Protein AF-A0A972N3X5-F1 (afdb_monomer_lite)

Sequence (93 aa):
MKKYLLILSFISVFLYIWALSVILQTFIVHPDILSFPEHAVRSLLFIFIAYMFSTLSGLIMAVLFNKKFYMKLFSFLIFLLFFTFIGAKSFFG

Structure (mmCIF, N/CA/C/O backbone):
data_AF-A0A972N3X5-F1
#
_entry.id   AF-A0A972N3X5-F1
#
loop_
_atom_site.group_PDB
_atom_site.id
_atom_site.type_symbol
_atom_site.label_atom_id
_atom_site.label_alt_id
_atom_site.label_comp_id
_atom_site.label_asym_id
_atom_site.label_entity_id
_atom_site.label_seq_id
_atom_site.pdbx_PDB_ins_code
_atom_site.Cartn_x
_atom_site.Cartn_y
_atom_site.Cartn_z
_atom_site.occupancy
_atom_site.B_iso_or_equiv
_atom_site.auth_seq_id
_atom_site.auth_comp_id
_atom_site.auth_asym_id
_atom_site.auth_atom_id
_atom_site.pdbx_PDB_model_num
ATOM 1 N N . MET A 1 1 ? -13.521 -8.511 17.043 1.00 64.88 1 MET A N 1
ATOM 2 C CA . MET A 1 1 ? -13.619 -7.200 16.359 1.00 64.88 1 MET A CA 1
ATOM 3 C C . MET A 1 1 ? -12.280 -6.476 16.210 1.00 64.88 1 MET A C 1
ATOM 5 O O . MET A 1 1 ? -11.848 -6.314 15.079 1.00 64.88 1 MET A O 1
ATOM 9 N N . LYS A 1 2 ? -11.561 -6.134 17.298 1.00 73.81 2 LYS A N 1
ATOM 10 C CA . LYS A 1 2 ? -10.193 -5.559 17.213 1.00 73.81 2 LYS A CA 1
ATOM 11 C C . LYS A 1 2 ? -9.226 -6.413 16.371 1.00 73.81 2 LYS A C 1
ATOM 13 O O . LYS A 1 2 ? -8.469 -5.869 15.581 1.00 73.81 2 LYS A O 1
ATOM 18 N N . LYS A 1 3 ? -9.323 -7.746 16.489 1.00 83.75 3 LYS A N 1
ATOM 19 C CA . LYS A 1 3 ? -8.535 -8.705 15.696 1.00 83.75 3 LYS A CA 1
ATOM 20 C C . LYS A 1 3 ? -8.727 -8.534 14.178 1.00 83.75 3 LYS A C 1
ATOM 22 O O . LYS A 1 3 ? -7.746 -8.579 13.456 1.00 83.75 3 LYS A O 1
ATOM 27 N N . TYR A 1 4 ? -9.948 -8.263 13.705 1.00 87.69 4 TYR A N 1
ATOM 28 C CA . TYR A 1 4 ? -10.226 -8.092 12.271 1.00 87.69 4 TYR A CA 1
ATOM 29 C C . TYR A 1 4 ? -9.603 -6.816 11.706 1.00 87.69 4 TYR A C 1
ATOM 31 O O . TYR A 1 4 ? -8.967 -6.867 10.663 1.00 87.69 4 TYR A O 1
ATOM 39 N N . LEU A 1 5 ? -9.727 -5.689 12.417 1.00 88.50 5 LEU A N 1
ATOM 40 C CA . LEU A 1 5 ? -9.085 -4.431 12.016 1.00 88.50 5 LEU A CA 1
ATOM 41 C C . LEU A 1 5 ? -7.558 -4.555 12.001 1.00 88.50 5 LEU A C 1
ATOM 43 O O . 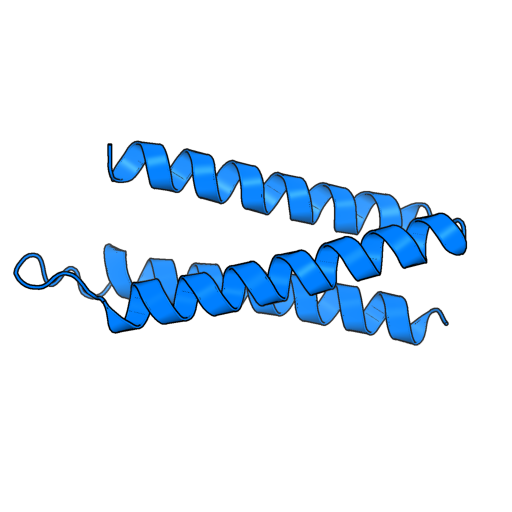LEU A 1 5 ? -6.915 -4.018 11.106 1.00 88.50 5 LEU A O 1
ATOM 47 N N . LEU A 1 6 ? -6.988 -5.300 12.955 1.00 91.50 6 LEU A N 1
ATOM 48 C CA . LEU A 1 6 ? -5.557 -5.592 12.987 1.00 91.50 6 LEU A CA 1
ATOM 49 C C . LEU A 1 6 ? -5.131 -6.429 11.775 1.00 91.50 6 LEU A C 1
ATOM 51 O O . LEU A 1 6 ? -4.185 -6.053 11.089 1.00 91.50 6 LEU A O 1
ATOM 55 N N . ILE A 1 7 ? -5.863 -7.500 11.461 1.00 92.44 7 ILE A N 1
ATOM 56 C CA . ILE A 1 7 ? -5.601 -8.343 10.286 1.00 92.44 7 ILE A CA 1
ATOM 57 C C . ILE A 1 7 ? -5.709 -7.524 8.993 1.00 92.44 7 ILE A C 1
ATOM 59 O O . ILE A 1 7 ? -4.785 -7.545 8.191 1.00 92.44 7 ILE A O 1
ATOM 63 N N . LEU A 1 8 ? -6.778 -6.741 8.817 1.00 92.00 8 LEU A N 1
ATOM 64 C CA . LEU A 1 8 ? -6.961 -5.866 7.650 1.00 92.00 8 LEU A CA 1
ATOM 65 C C . LEU A 1 8 ? -5.841 -4.829 7.530 1.00 92.00 8 LEU A C 1
ATOM 67 O O . LEU A 1 8 ? -5.342 -4.583 6.433 1.00 92.00 8 LEU A O 1
ATOM 71 N N . SER A 1 9 ? -5.408 -4.237 8.646 1.00 91.31 9 SER A N 1
ATOM 72 C CA . SER A 1 9 ? -4.287 -3.293 8.634 1.00 91.31 9 SER A CA 1
ATOM 73 C C . SER A 1 9 ? -2.980 -3.976 8.239 1.00 91.31 9 SER A C 1
ATOM 75 O O . SER A 1 9 ? -2.249 -3.448 7.407 1.00 91.31 9 SER A O 1
ATOM 77 N N . PHE A 1 10 ? -2.726 -5.180 8.756 1.00 93.94 10 PHE A N 1
ATOM 78 C CA . PHE A 1 10 ? -1.534 -5.954 8.437 1.00 93.94 10 PHE A CA 1
ATOM 79 C C . PHE A 1 10 ? -1.513 -6.385 6.968 1.00 93.94 10 PHE A C 1
ATOM 81 O O . PHE A 1 10 ? -0.519 -6.159 6.288 1.00 93.94 10 PHE A O 1
ATOM 88 N N . ILE A 1 11 ? -2.627 -6.920 6.454 1.00 94.12 11 ILE A N 1
ATOM 89 C CA . ILE A 1 11 ? -2.779 -7.294 5.041 1.00 94.12 11 ILE A CA 1
ATOM 90 C C . ILE A 1 11 ? -2.553 -6.079 4.144 1.00 94.12 11 ILE A C 1
ATOM 92 O O . ILE A 1 11 ? -1.813 -6.169 3.173 1.00 94.12 11 ILE A O 1
ATOM 96 N N . SER A 1 12 ? -3.140 -4.930 4.482 1.00 91.88 12 SER A N 1
ATOM 97 C CA . SER A 1 12 ? -2.986 -3.715 3.676 1.00 91.88 12 SER A CA 1
ATOM 98 C C . SER A 1 12 ? -1.530 -3.242 3.638 1.00 91.88 12 SER A C 1
ATOM 100 O O . SER A 1 12 ? -1.009 -2.944 2.568 1.00 91.88 12 SER A O 1
ATOM 102 N N . VAL A 1 13 ? -0.846 -3.216 4.785 1.00 93.31 13 VAL A N 1
ATOM 103 C CA . VAL A 1 13 ? 0.580 -2.853 4.854 1.00 93.31 13 VAL A CA 1
ATOM 104 C C . VAL A 1 13 ? 1.440 -3.856 4.085 1.00 93.31 13 VAL A C 1
ATOM 106 O O . VAL A 1 13 ? 2.302 -3.450 3.310 1.00 93.31 13 VAL A O 1
ATOM 109 N N . PHE A 1 14 ? 1.181 -5.154 4.242 1.00 95.50 14 PHE A N 1
ATOM 110 C CA . PHE A 1 14 ? 1.888 -6.209 3.521 1.00 95.50 14 PHE A CA 1
ATOM 111 C C . PHE A 1 14 ? 1.714 -6.082 2.003 1.00 95.50 14 PHE A C 1
ATOM 113 O O . PHE A 1 14 ? 2.702 -6.094 1.274 1.00 95.50 14 PHE A O 1
ATOM 120 N N . LEU A 1 15 ? 0.479 -5.891 1.527 1.00 93.25 15 LEU A N 1
ATOM 121 C CA . LEU A 1 15 ? 0.180 -5.693 0.106 1.00 93.25 15 LEU A CA 1
ATOM 122 C C . LEU A 1 15 ? 0.893 -4.460 -0.454 1.00 93.25 15 LEU A C 1
ATOM 124 O O . LEU A 1 15 ? 1.400 -4.507 -1.570 1.00 93.25 15 LEU A O 1
ATOM 128 N N . TYR A 1 16 ? 0.985 -3.382 0.325 1.00 91.75 16 TYR A N 1
ATOM 129 C CA . TYR A 1 16 ? 1.720 -2.191 -0.087 1.00 91.75 16 TYR A CA 1
ATOM 130 C C . TYR A 1 16 ? 3.229 -2.444 -0.218 1.00 91.75 16 TYR A C 1
ATOM 132 O O . TYR A 1 16 ? 3.833 -2.095 -1.230 1.00 91.75 16 TYR A O 1
ATOM 140 N N . ILE A 1 17 ? 3.842 -3.097 0.774 1.00 93.38 17 ILE A N 1
ATOM 141 C CA . ILE A 1 17 ? 5.268 -3.464 0.731 1.00 93.38 17 ILE A CA 1
ATOM 142 C C . ILE A 1 17 ? 5.547 -4.415 -0.439 1.00 93.38 17 ILE A C 1
ATOM 144 O O . ILE A 1 17 ? 6.574 -4.299 -1.112 1.00 93.38 17 ILE A O 1
ATOM 148 N N . TRP A 1 18 ? 4.627 -5.341 -0.708 1.00 93.44 18 TRP A N 1
ATOM 149 C CA . TRP A 1 18 ? 4.746 -6.258 -1.831 1.00 93.44 18 TRP A CA 1
ATOM 150 C C . TRP A 1 18 ? 4.651 -5.522 -3.170 1.00 93.44 18 TRP A C 1
ATOM 152 O O . TRP A 1 18 ? 5.506 -5.734 -4.027 1.00 93.44 18 TRP A O 1
ATOM 162 N N . ALA A 1 19 ? 3.702 -4.592 -3.327 1.00 89.69 19 ALA A N 1
ATOM 163 C CA . ALA A 1 19 ? 3.622 -3.735 -4.510 1.00 89.69 19 ALA A CA 1
ATOM 164 C C . ALA A 1 19 ? 4.935 -2.972 -4.738 1.00 89.69 19 ALA A C 1
ATOM 166 O O . ALA A 1 19 ? 5.481 -3.009 -5.839 1.00 89.69 19 ALA A O 1
ATOM 167 N N . LEU A 1 20 ? 5.492 -2.353 -3.689 1.00 89.75 20 LEU A N 1
ATOM 168 C CA . LEU A 1 20 ? 6.785 -1.670 -3.776 1.00 89.75 20 LEU A CA 1
ATOM 169 C C . LEU A 1 20 ? 7.910 -2.614 -4.194 1.00 89.75 20 LEU A C 1
ATOM 171 O O . LEU A 1 20 ? 8.727 -2.254 -5.032 1.00 89.75 20 LEU A O 1
ATOM 175 N N . SER A 1 21 ? 7.937 -3.828 -3.654 1.00 89.62 21 SER A N 1
ATOM 176 C CA . SER A 1 21 ? 8.957 -4.820 -3.995 1.00 89.62 21 SER A CA 1
ATOM 177 C C . SER A 1 21 ? 8.874 -5.235 -5.466 1.00 89.62 21 SER A C 1
ATOM 179 O O . SER A 1 21 ? 9.906 -5.320 -6.126 1.00 89.62 21 SER A O 1
ATOM 181 N N . VAL A 1 22 ? 7.665 -5.421 -6.010 1.00 87.44 22 VAL A N 1
ATOM 182 C CA . VAL A 1 22 ? 7.469 -5.707 -7.442 1.00 87.44 22 VAL A CA 1
ATOM 183 C C . VAL A 1 22 ? 7.907 -4.515 -8.298 1.00 87.44 22 VAL A C 1
ATOM 185 O O . VAL A 1 22 ? 8.617 -4.716 -9.280 1.00 87.44 22 VAL A O 1
ATOM 188 N N . ILE A 1 23 ? 7.566 -3.278 -7.913 1.00 84.69 23 ILE A N 1
ATOM 189 C CA . ILE A 1 23 ? 8.012 -2.057 -8.613 1.00 84.69 23 ILE A CA 1
ATOM 190 C C . ILE A 1 23 ? 9.545 -1.967 -8.624 1.00 84.69 23 ILE A C 1
ATOM 192 O O . ILE A 1 23 ? 10.140 -1.786 -9.684 1.00 84.69 23 ILE A O 1
ATOM 196 N N . LEU A 1 24 ? 10.190 -2.138 -7.466 1.00 85.06 24 LEU A N 1
ATOM 197 C CA . LEU A 1 24 ? 11.648 -2.090 -7.333 1.00 85.06 24 LEU A CA 1
ATOM 198 C C . LEU A 1 24 ? 12.324 -3.170 -8.192 1.00 85.06 24 LEU A C 1
ATOM 200 O O . LEU A 1 24 ? 13.253 -2.872 -8.940 1.00 85.06 24 LEU A O 1
ATOM 204 N N . GLN A 1 25 ? 11.849 -4.416 -8.135 1.00 82.94 25 GLN A N 1
ATOM 205 C CA . GLN A 1 25 ? 12.419 -5.509 -8.930 1.00 82.94 25 GLN A CA 1
ATOM 206 C C . GLN A 1 25 ? 12.285 -5.263 -10.435 1.00 82.94 25 GLN A C 1
ATOM 208 O O . GLN A 1 25 ? 13.238 -5.492 -11.176 1.00 82.94 25 GLN A O 1
ATOM 213 N N . THR A 1 26 ? 11.122 -4.767 -10.860 1.00 79.44 26 THR A N 1
ATOM 214 C CA . THR A 1 26 ? 10.774 -4.600 -12.275 1.00 79.44 26 THR A CA 1
ATOM 215 C C . THR A 1 26 ? 11.481 -3.411 -12.916 1.00 79.44 26 THR A C 1
ATOM 217 O O . THR A 1 26 ? 11.916 -3.506 -14.055 1.00 79.44 26 THR A O 1
ATOM 220 N N . PHE A 1 27 ? 11.597 -2.285 -12.206 1.00 75.75 27 PHE A N 1
ATOM 221 C CA . PHE A 1 27 ? 12.064 -1.032 -12.810 1.00 75.75 27 PHE A CA 1
ATOM 222 C C . PHE A 1 27 ? 13.459 -0.594 -12.360 1.00 75.75 27 PHE A C 1
ATOM 224 O O . PHE A 1 27 ? 14.076 0.216 -13.043 1.00 75.75 27 PHE A O 1
ATOM 231 N N . ILE A 1 28 ? 13.967 -1.104 -11.232 1.00 75.81 28 ILE A N 1
ATOM 232 C CA . ILE A 1 28 ? 15.280 -0.707 -10.693 1.00 75.81 28 ILE A CA 1
ATOM 233 C C . ILE A 1 28 ? 16.309 -1.834 -10.802 1.00 75.81 28 ILE A C 1
ATOM 235 O O . ILE A 1 28 ? 17.459 -1.558 -11.129 1.00 75.81 28 ILE A O 1
ATOM 239 N N . VAL A 1 29 ? 15.930 -3.089 -10.533 1.00 73.75 29 VAL A N 1
ATOM 240 C CA . VAL A 1 29 ? 16.897 -4.205 -10.468 1.00 73.75 29 VAL A CA 1
ATOM 241 C C . VAL A 1 29 ? 17.137 -4.856 -11.832 1.00 73.75 29 VAL A C 1
ATOM 243 O O . VAL A 1 29 ? 18.284 -5.123 -12.173 1.00 73.75 29 VAL A O 1
ATOM 246 N N . HIS A 1 30 ? 16.083 -5.095 -12.615 1.00 63.03 30 HIS A N 1
ATOM 247 C CA . HIS A 1 30 ? 16.196 -5.665 -13.963 1.00 63.03 30 HIS A CA 1
ATOM 248 C C . HIS A 1 30 ? 15.521 -4.749 -14.986 1.00 63.03 30 HIS A C 1
ATOM 250 O O . HIS A 1 30 ? 14.421 -5.057 -15.445 1.00 63.03 30 HIS A O 1
ATOM 256 N N . PRO A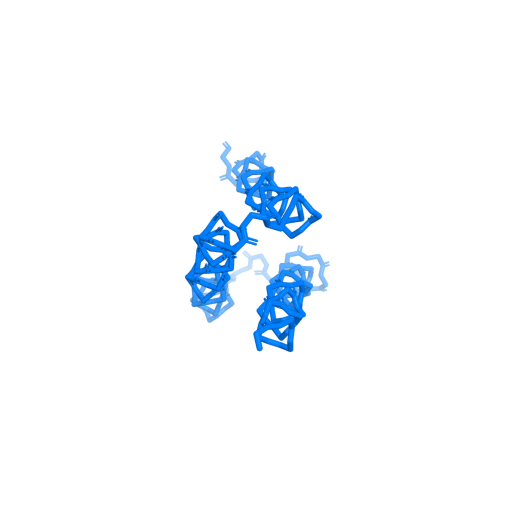 1 31 ? 16.143 -3.610 -15.340 1.00 62.94 31 PRO A N 1
ATOM 257 C CA . PRO A 1 31 ? 15.652 -2.774 -16.422 1.00 62.94 31 PRO A CA 1
ATOM 258 C C . PRO A 1 31 ? 15.924 -3.479 -17.759 1.00 62.94 31 PRO A C 1
ATOM 260 O O . PRO A 1 31 ? 16.844 -3.116 -18.486 1.00 62.94 31 PRO A O 1
ATOM 263 N N . ASP A 1 32 ? 15.142 -4.506 -18.094 1.00 58.53 32 ASP A N 1
ATOM 264 C CA . ASP A 1 32 ? 15.115 -5.060 -19.447 1.00 58.53 32 ASP A CA 1
ATOM 265 C C . ASP A 1 32 ? 14.360 -4.076 -20.345 1.00 58.53 32 ASP A C 1
ATOM 267 O O . ASP A 1 32 ? 13.155 -4.164 -20.570 1.00 58.53 32 ASP A O 1
ATOM 271 N N . ILE A 1 33 ? 15.102 -3.090 -20.851 1.00 58.25 33 ILE A N 1
ATOM 272 C CA . ILE A 1 33 ? 14.614 -1.981 -21.692 1.00 58.25 33 ILE A CA 1
ATOM 273 C C . ILE A 1 33 ? 13.958 -2.504 -22.990 1.00 58.25 33 ILE A C 1
ATOM 275 O O . ILE A 1 33 ? 13.186 -1.800 -23.637 1.00 58.25 33 ILE A O 1
ATOM 279 N N . LEU A 1 34 ? 14.253 -3.750 -23.374 1.00 61.31 34 LEU A N 1
ATOM 280 C CA . LEU A 1 34 ? 13.831 -4.367 -24.633 1.00 61.31 34 LEU A CA 1
ATOM 281 C C . LEU A 1 34 ? 12.466 -5.070 -24.568 1.00 61.31 34 LEU A C 1
ATOM 283 O O . LEU A 1 34 ? 11.898 -5.356 -25.621 1.00 61.31 34 LEU A O 1
ATOM 287 N N . SER A 1 35 ? 11.912 -5.331 -23.380 1.00 66.81 35 SER A N 1
ATOM 288 C CA . SER A 1 35 ? 10.610 -5.995 -23.243 1.00 66.81 35 SER A CA 1
ATOM 289 C C . SER A 1 35 ? 9.772 -5.360 -22.145 1.00 66.81 35 SER A C 1
ATOM 291 O O . SER A 1 35 ? 10.166 -5.343 -20.982 1.00 66.81 35 SER A O 1
ATOM 293 N N . PHE A 1 36 ? 8.581 -4.878 -22.501 1.00 69.88 36 PHE A N 1
ATOM 294 C CA . PHE A 1 36 ? 7.626 -4.392 -21.513 1.00 69.88 36 PHE A CA 1
ATOM 295 C C . PHE A 1 36 ? 7.243 -5.545 -20.560 1.00 69.88 36 PHE A C 1
ATOM 297 O O . PHE A 1 36 ? 6.788 -6.591 -21.032 1.00 69.88 36 PHE A O 1
ATOM 304 N N . PRO A 1 37 ? 7.412 -5.400 -19.234 1.00 75.94 37 PRO A N 1
ATOM 305 C CA . PRO A 1 37 ? 7.236 -6.499 -18.288 1.00 75.94 37 PRO A CA 1
ATOM 306 C C . PRO A 1 37 ? 5.747 -6.736 -17.982 1.00 75.94 37 PRO A C 1
ATOM 308 O O . PRO A 1 37 ? 5.255 -6.453 -16.887 1.00 75.94 37 PRO A O 1
ATOM 311 N N . GLU A 1 38 ? 5.008 -7.276 -18.956 1.00 79.94 38 GLU A N 1
ATOM 312 C CA . GLU A 1 38 ? 3.554 -7.498 -18.883 1.00 79.94 38 GLU A CA 1
ATOM 313 C C . GLU A 1 38 ? 3.130 -8.294 -17.643 1.00 79.94 38 GLU A C 1
ATOM 315 O O . GLU A 1 38 ? 2.137 -7.964 -16.989 1.00 79.94 38 GLU A O 1
ATOM 320 N N . HIS A 1 39 ? 3.896 -9.328 -17.285 1.00 82.38 39 HIS A N 1
ATOM 321 C CA . HIS A 1 39 ? 3.616 -10.160 -16.115 1.00 82.38 39 HIS A CA 1
ATOM 322 C C . HIS A 1 39 ? 3.702 -9.370 -14.802 1.00 82.38 39 HIS A C 1
ATOM 324 O O . HIS A 1 39 ? 2.866 -9.568 -13.916 1.00 82.38 39 HIS A O 1
ATOM 330 N N . ALA A 1 40 ? 4.662 -8.449 -14.687 1.00 83.62 40 ALA A N 1
ATOM 331 C 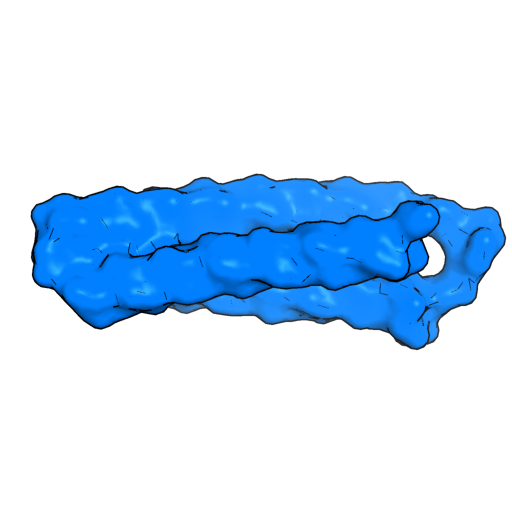CA . ALA A 1 40 ? 4.830 -7.606 -13.507 1.00 83.62 40 ALA A CA 1
ATOM 332 C C . ALA A 1 40 ? 3.754 -6.516 -13.422 1.00 83.62 40 ALA A C 1
ATOM 334 O O . ALA A 1 40 ? 3.216 -6.244 -12.351 1.00 83.62 40 ALA A O 1
ATOM 335 N N . VAL A 1 41 ? 3.372 -5.925 -14.556 1.00 83.44 41 VAL A N 1
ATOM 336 C CA . VAL A 1 41 ? 2.281 -4.938 -14.597 1.00 83.44 41 VAL A CA 1
ATOM 337 C C . VAL A 1 41 ? 0.946 -5.592 -14.235 1.00 83.44 41 VAL A C 1
ATOM 339 O O . VAL A 1 41 ? 0.167 -5.039 -13.456 1.00 83.44 41 VAL A O 1
ATOM 342 N N . ARG A 1 42 ? 0.692 -6.809 -14.732 1.00 87.25 42 ARG A N 1
ATOM 343 C CA . ARG A 1 42 ? -0.515 -7.568 -14.390 1.00 87.25 42 ARG A CA 1
ATOM 344 C C . ARG A 1 42 ? -0.550 -7.942 -12.905 1.00 87.25 42 ARG A C 1
ATOM 346 O O . ARG A 1 42 ? -1.605 -7.821 -12.285 1.00 87.25 42 ARG A O 1
ATOM 353 N N . SER A 1 43 ? 0.572 -8.367 -12.318 1.00 87.88 43 SER A N 1
ATOM 354 C CA . SER A 1 43 ? 0.631 -8.676 -10.883 1.00 87.88 43 SER A CA 1
ATOM 355 C C . SER A 1 43 ? 0.429 -7.427 -10.022 1.00 87.88 43 SER A C 1
ATOM 357 O O . SER A 1 43 ? -0.355 -7.472 -9.074 1.00 87.88 43 SER A O 1
ATOM 359 N N . LEU A 1 44 ? 1.028 -6.290 -10.398 1.00 89.00 44 LEU A N 1
ATOM 360 C CA . LEU A 1 44 ? 0.797 -5.002 -9.739 1.00 89.00 44 LEU A CA 1
ATOM 361 C C . LEU A 1 44 ? -0.677 -4.612 -9.747 1.00 89.00 44 LEU A C 1
ATOM 363 O O . LEU A 1 44 ? -1.200 -4.212 -8.710 1.00 89.00 44 LEU A O 1
ATOM 367 N N . LEU A 1 45 ? -1.365 -4.778 -10.878 1.00 88.81 45 LEU A N 1
ATOM 368 C CA . LEU A 1 45 ? -2.792 -4.486 -10.988 1.00 88.81 45 LEU A CA 1
ATOM 369 C C . LEU A 1 45 ? -3.610 -5.306 -9.976 1.00 88.81 45 LEU A C 1
ATOM 371 O O . LEU A 1 45 ? -4.424 -4.740 -9.245 1.00 88.81 45 LEU A O 1
ATOM 375 N N . PHE A 1 46 ? -3.360 -6.615 -9.864 1.00 92.75 46 PHE A N 1
ATOM 376 C CA . PHE A 1 46 ? -4.039 -7.458 -8.872 1.00 92.75 46 PHE A CA 1
ATOM 377 C C . PHE A 1 46 ? -3.720 -7.052 -7.429 1.00 92.75 46 PHE A C 1
ATOM 379 O O . PHE A 1 46 ? -4.628 -6.995 -6.597 1.00 92.75 46 PHE A O 1
ATOM 386 N N . ILE A 1 47 ? -2.457 -6.731 -7.134 1.00 92.81 47 ILE A N 1
ATOM 387 C CA . ILE A 1 47 ? -2.035 -6.288 -5.799 1.00 92.81 47 ILE A CA 1
ATOM 388 C C . ILE A 1 47 ? -2.716 -4.962 -5.436 1.00 92.81 47 ILE A C 1
ATOM 390 O O . ILE A 1 47 ? -3.228 -4.828 -4.326 1.00 92.81 47 ILE A O 1
ATOM 394 N N . PHE A 1 48 ? -2.795 -4.007 -6.367 1.00 91.25 48 PHE A N 1
ATOM 395 C CA . PHE A 1 48 ? -3.468 -2.726 -6.150 1.00 91.25 48 PHE A CA 1
ATOM 396 C C . PHE A 1 48 ? -4.971 -2.883 -5.919 1.00 91.25 48 PHE A C 1
ATOM 398 O O . PHE A 1 48 ? -5.514 -2.250 -5.013 1.00 91.25 48 PHE A O 1
ATOM 405 N N . ILE A 1 49 ? -5.643 -3.751 -6.682 1.00 93.31 49 ILE A N 1
ATOM 406 C CA . ILE A 1 49 ? -7.061 -4.059 -6.462 1.00 93.31 49 ILE A CA 1
ATOM 407 C C . ILE A 1 49 ? -7.257 -4.657 -5.065 1.00 93.31 49 ILE A C 1
ATOM 409 O O . ILE A 1 49 ? -8.071 -4.155 -4.289 1.00 93.31 49 ILE A O 1
ATOM 413 N N . ALA A 1 50 ? -6.483 -5.687 -4.709 1.00 94.25 50 ALA A N 1
ATOM 414 C CA . ALA A 1 50 ? -6.566 -6.321 -3.394 1.00 94.25 50 ALA A CA 1
ATOM 415 C C . ALA A 1 50 ? -6.296 -5.320 -2.258 1.00 94.25 50 ALA A C 1
ATOM 417 O O . ALA A 1 50 ? -7.003 -5.307 -1.247 1.00 94.25 50 ALA A O 1
ATOM 418 N N . TYR A 1 51 ? -5.313 -4.439 -2.447 1.00 93.75 51 TYR A N 1
ATOM 419 C CA . TYR A 1 51 ? -4.979 -3.382 -1.503 1.00 93.75 51 TYR A CA 1
ATOM 420 C C . TYR A 1 51 ? -6.139 -2.404 -1.314 1.00 93.75 51 TYR A C 1
ATOM 422 O O . TYR A 1 51 ? -6.500 -2.109 -0.173 1.00 93.75 51 TYR A O 1
ATOM 430 N N . MET A 1 52 ? -6.757 -1.939 -2.404 1.00 93.81 52 MET A N 1
ATOM 431 C CA . MET A 1 52 ? -7.905 -1.028 -2.364 1.00 93.81 52 MET A CA 1
ATOM 432 C C . MET A 1 52 ? -9.095 -1.657 -1.639 1.00 93.81 52 MET A C 1
ATOM 434 O O . MET A 1 52 ? -9.667 -1.038 -0.744 1.00 93.81 52 MET A O 1
ATOM 438 N N . PHE A 1 53 ? -9.435 -2.910 -1.953 1.00 95.12 53 PHE A N 1
ATOM 439 C CA . PHE A 1 53 ? -10.522 -3.614 -1.268 1.00 95.12 53 PHE A CA 1
ATOM 440 C C . PHE A 1 53 ? -10.247 -3.787 0.228 1.00 95.12 53 PHE A C 1
ATOM 442 O O . PHE A 1 53 ? -11.128 -3.525 1.050 1.00 95.12 53 PHE A O 1
ATOM 449 N N . SER A 1 54 ? -9.027 -4.185 0.594 1.00 94.00 54 SER A N 1
ATOM 450 C CA . SER A 1 54 ? -8.624 -4.366 1.991 1.00 94.00 54 SER A CA 1
ATOM 45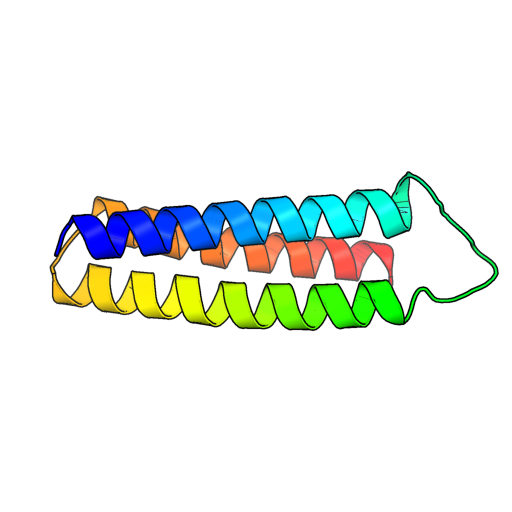1 C C . SER A 1 54 ? -8.647 -3.047 2.775 1.00 94.00 54 SER A C 1
ATOM 453 O O . SER A 1 54 ? -9.219 -2.981 3.865 1.00 94.00 54 SER A O 1
ATOM 455 N N . THR A 1 55 ? -8.080 -1.973 2.220 1.00 94.25 55 THR A N 1
ATOM 456 C CA . THR A 1 55 ? -8.020 -0.660 2.884 1.00 94.25 55 THR A CA 1
ATOM 457 C C . THR A 1 55 ? -9.388 -0.001 3.006 1.00 94.25 55 THR A C 1
ATOM 459 O O . THR A 1 55 ? -9.713 0.495 4.085 1.00 94.25 55 THR A O 1
ATOM 462 N N . LEU A 1 56 ? -10.224 -0.043 1.962 1.00 95.00 56 LEU A N 1
ATOM 463 C CA . LEU A 1 56 ? -11.589 0.489 2.014 1.00 95.00 56 LEU A CA 1
ATOM 464 C C . LEU A 1 56 ? -12.459 -0.290 3.001 1.00 95.00 56 LEU A C 1
ATOM 466 O O . LEU A 1 56 ? -13.129 0.316 3.835 1.00 95.00 56 LEU A O 1
ATOM 470 N N . SER A 1 57 ? -12.398 -1.624 2.976 1.00 94.00 57 SER A N 1
ATOM 471 C CA . SER A 1 57 ? -13.126 -2.460 3.942 1.00 94.00 57 SER A CA 1
ATOM 472 C C . SER A 1 57 ? -12.666 -2.178 5.375 1.00 94.00 57 SER A C 1
ATOM 474 O O . SER A 1 57 ? -13.485 -2.051 6.287 1.00 94.00 57 SER A O 1
ATOM 476 N N . GLY A 1 58 ? -11.355 -2.019 5.577 1.00 92.25 58 GLY A N 1
ATOM 477 C CA . GLY A 1 58 ? -10.768 -1.617 6.852 1.00 92.25 58 GLY A CA 1
ATOM 478 C C . GLY A 1 58 ? -11.244 -0.242 7.322 1.00 92.25 58 GLY A C 1
ATOM 479 O O . GLY A 1 58 ? -11.601 -0.090 8.492 1.00 92.25 58 GLY A O 1
ATOM 480 N N . LEU A 1 59 ? -11.313 0.737 6.416 1.00 94.50 59 LEU A N 1
ATOM 481 C CA . LEU A 1 59 ? -11.795 2.087 6.703 1.00 94.50 59 LEU A CA 1
ATOM 482 C C . LEU A 1 59 ? -13.274 2.082 7.100 1.00 94.50 59 LEU A C 1
ATOM 484 O O . LEU A 1 59 ? -13.621 2.654 8.132 1.00 94.50 59 LEU A O 1
ATOM 488 N N . ILE A 1 60 ? -14.127 1.395 6.335 1.00 94.56 60 ILE A N 1
ATOM 489 C CA . ILE A 1 60 ? -15.563 1.264 6.620 1.00 94.56 60 ILE A CA 1
ATOM 490 C C . ILE A 1 60 ? -15.761 0.640 8.003 1.00 94.56 60 ILE A C 1
ATOM 492 O O . ILE A 1 60 ? -16.464 1.198 8.843 1.00 94.56 60 ILE A O 1
ATOM 496 N N . MET A 1 61 ? -15.076 -0.469 8.292 1.00 93.00 61 MET A N 1
ATOM 497 C CA . MET A 1 61 ? -15.127 -1.107 9.609 1.00 93.00 61 MET A CA 1
ATOM 498 C C . MET A 1 61 ? -14.615 -0.179 10.720 1.00 93.00 61 MET A C 1
ATOM 500 O O . MET A 1 61 ? -15.171 -0.145 11.817 1.00 93.00 61 MET A O 1
ATOM 504 N N . ALA A 1 62 ? -13.563 0.601 10.465 1.00 92.50 62 ALA A N 1
ATOM 505 C CA . ALA A 1 62 ? -13.028 1.540 11.444 1.00 92.50 62 ALA A CA 1
ATOM 506 C C . ALA A 1 62 ? -14.005 2.688 11.749 1.00 92.50 62 ALA A C 1
ATOM 508 O O . ALA A 1 62 ? -14.111 3.081 12.913 1.00 92.50 62 ALA A O 1
ATOM 509 N N . VAL A 1 63 ? -14.732 3.179 10.738 1.00 93.88 63 VAL A N 1
ATOM 510 C CA . VAL A 1 63 ? -15.809 4.172 10.877 1.00 93.88 63 VAL A CA 1
ATOM 511 C C . VAL A 1 63 ? -16.969 3.581 11.678 1.00 93.88 63 VAL A C 1
ATOM 513 O O . VAL A 1 63 ? -17.361 4.160 12.689 1.00 93.88 63 VAL A O 1
ATOM 516 N N . LEU A 1 64 ? -17.453 2.393 11.295 1.00 93.94 64 LEU A N 1
ATOM 517 C CA . LEU A 1 64 ? -18.569 1.705 11.959 1.00 93.94 64 LEU A CA 1
ATOM 518 C C . LEU A 1 64 ? -18.310 1.465 13.452 1.00 93.94 64 LEU A C 1
ATOM 520 O O . LEU A 1 64 ? -19.212 1.614 14.271 1.00 93.94 64 LEU A O 1
ATOM 524 N N . PHE A 1 65 ? -17.072 1.134 13.831 1.00 91.38 65 PHE A N 1
ATOM 525 C CA . PHE A 1 65 ? -16.702 0.883 15.231 1.00 91.38 65 PHE A CA 1
ATOM 526 C C . PHE A 1 65 ? -16.072 2.083 15.942 1.00 91.38 65 PHE A C 1
ATOM 528 O O . PHE A 1 65 ? -15.514 1.919 17.036 1.00 91.38 65 PHE A O 1
ATOM 535 N N . ASN A 1 66 ? -16.133 3.269 15.327 1.00 92.19 66 ASN A N 1
ATOM 536 C CA . ASN A 1 66 ? -15.606 4.530 15.849 1.00 92.19 66 ASN A CA 1
ATOM 537 C C . ASN A 1 66 ? -14.156 4.403 16.370 1.00 92.19 66 ASN A C 1
ATOM 539 O O . ASN A 1 66 ? -13.795 4.845 17.466 1.00 92.19 66 ASN A O 1
ATOM 543 N N . LYS A 1 67 ? -13.300 3.717 15.603 1.00 91.75 67 LYS A N 1
ATOM 544 C CA . LYS A 1 67 ? -11.894 3.477 15.953 1.00 91.75 67 LYS A CA 1
ATOM 545 C C . LYS A 1 67 ? -10.984 4.500 15.283 1.00 91.75 67 LYS A C 1
ATOM 547 O O . LYS A 1 67 ? -10.344 4.208 14.276 1.00 91.75 67 LYS A O 1
ATOM 552 N N . LYS A 1 68 ? -10.845 5.667 15.922 1.00 91.56 68 LYS A N 1
ATOM 553 C CA . LYS A 1 68 ? -10.042 6.812 15.440 1.00 91.56 68 LYS A CA 1
ATOM 554 C C . LYS A 1 68 ? -8.629 6.446 14.962 1.00 91.56 68 LYS A C 1
ATOM 556 O O . LYS A 1 68 ? -8.181 6.980 13.954 1.00 91.56 68 LYS A O 1
ATOM 561 N N . PHE A 1 69 ? -7.935 5.539 15.657 1.00 92.62 69 PHE A N 1
ATOM 562 C CA . PHE A 1 69 ? -6.600 5.079 15.249 1.00 92.62 69 PHE A CA 1
ATOM 563 C C . PHE A 1 69 ? -6.622 4.389 13.877 1.00 92.62 69 PHE A C 1
ATOM 565 O O . PHE A 1 69 ? -5.886 4.782 12.977 1.00 92.62 69 PHE A O 1
ATOM 572 N N . TYR A 1 70 ? -7.507 3.405 13.695 1.00 91.94 70 TYR A N 1
ATOM 573 C CA . TYR A 1 70 ? -7.616 2.659 12.441 1.00 91.94 70 TYR A CA 1
ATOM 574 C C . TYR A 1 70 ? -8.169 3.522 11.307 1.00 91.94 70 TYR A C 1
ATOM 576 O O . TYR A 1 70 ? -7.717 3.376 10.180 1.00 91.94 70 TYR A O 1
ATOM 584 N N . MET A 1 71 ? -9.074 4.464 11.597 1.00 93.12 71 MET A N 1
ATOM 585 C CA . MET A 1 71 ? -9.539 5.436 10.601 1.00 93.12 71 MET A CA 1
ATOM 586 C C . MET A 1 71 ? -8.362 6.235 10.033 1.00 93.12 71 MET A C 1
ATOM 588 O O . MET A 1 71 ? -8.171 6.259 8.824 1.00 93.12 71 MET A O 1
ATOM 592 N N . LYS A 1 72 ? -7.519 6.810 10.904 1.00 93.62 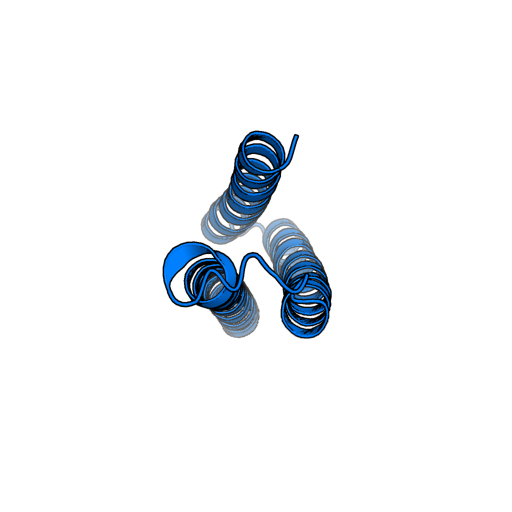72 LYS A N 1
ATOM 593 C CA . LYS A 1 72 ? -6.316 7.540 10.476 1.00 93.62 72 LYS A CA 1
ATOM 594 C C . LYS A 1 72 ? -5.353 6.650 9.690 1.00 93.62 72 LYS A C 1
ATOM 596 O O . LYS A 1 72 ? -4.843 7.086 8.665 1.00 93.62 72 LYS A O 1
ATOM 601 N N . LEU A 1 73 ? -5.134 5.415 10.145 1.00 92.62 73 LEU A N 1
ATOM 602 C CA . LEU A 1 73 ? -4.237 4.463 9.487 1.00 92.62 73 LEU A CA 1
ATOM 603 C C . LEU A 1 73 ? -4.714 4.103 8.073 1.00 92.62 73 LEU A C 1
ATOM 605 O O . LEU A 1 73 ? -3.938 4.208 7.130 1.00 92.62 73 LEU A O 1
ATOM 609 N N . PHE A 1 74 ? -5.982 3.717 7.902 1.00 93.94 74 PHE A N 1
ATOM 610 C CA . PHE A 1 74 ? -6.512 3.355 6.584 1.00 93.94 74 PHE A CA 1
ATOM 611 C C . PHE A 1 74 ? -6.622 4.564 5.652 1.00 93.94 74 PHE A C 1
ATOM 613 O O . PHE A 1 74 ? -6.307 4.441 4.473 1.00 93.94 74 PHE A O 1
ATOM 620 N N . SER A 1 75 ? -6.982 5.744 6.166 1.00 93.50 75 SER A N 1
ATOM 621 C CA . SER A 1 75 ? -6.937 6.978 5.374 1.00 93.50 75 SER A CA 1
ATOM 622 C C . SER A 1 75 ? -5.518 7.304 4.908 1.00 93.50 75 SER A C 1
ATOM 624 O O . SER A 1 75 ? -5.325 7.623 3.740 1.00 93.50 75 SER A O 1
ATOM 626 N N . PHE A 1 76 ? -4.517 7.182 5.785 1.00 94.50 76 PHE A N 1
ATOM 627 C CA . PHE A 1 76 ? -3.114 7.392 5.423 1.00 94.50 76 PHE A CA 1
ATOM 628 C C . PHE A 1 76 ? -2.648 6.415 4.338 1.00 94.50 76 PHE A C 1
ATOM 630 O O . PHE A 1 76 ? -2.015 6.835 3.376 1.00 94.50 76 PHE A O 1
ATOM 637 N N . LEU A 1 77 ? -3.015 5.137 4.451 1.00 92.50 77 LEU A N 1
ATOM 638 C CA . LEU A 1 77 ? -2.729 4.119 3.439 1.00 92.50 77 LEU A CA 1
ATOM 639 C C . LEU A 1 77 ? -3.321 4.494 2.065 1.00 92.50 77 LEU A C 1
ATOM 641 O O . LEU A 1 77 ? -2.612 4.480 1.063 1.00 92.50 77 LEU A O 1
ATOM 645 N N . ILE A 1 78 ? -4.577 4.945 2.016 1.00 92.69 78 ILE A N 1
ATOM 646 C CA . ILE A 1 78 ? -5.201 5.409 0.765 1.00 92.69 78 ILE A CA 1
ATOM 647 C C . ILE A 1 78 ? -4.426 6.587 0.149 1.00 92.69 78 ILE A C 1
ATOM 649 O O . ILE A 1 78 ? -4.174 6.592 -1.056 1.00 92.69 78 ILE A O 1
ATOM 653 N N . PHE A 1 79 ? -3.996 7.560 0.961 1.00 93.19 79 PHE A N 1
ATOM 654 C CA . PHE A 1 79 ? -3.144 8.656 0.479 1.00 93.19 79 PHE A CA 1
ATOM 655 C C . PHE A 1 79 ? -1.821 8.146 -0.093 1.00 93.19 79 PHE A C 1
ATOM 657 O O . PHE A 1 79 ? -1.377 8.613 -1.138 1.00 93.19 79 PHE A O 1
ATOM 664 N N . LEU A 1 80 ? -1.208 7.170 0.568 1.00 90.88 80 LEU A N 1
ATOM 665 C CA . LEU A 1 80 ? 0.050 6.557 0.154 1.00 90.88 80 LEU A CA 1
ATOM 666 C C . LEU A 1 80 ? -0.051 5.918 -1.236 1.00 90.88 80 LEU A C 1
ATOM 668 O O . LEU A 1 80 ? 0.821 6.119 -2.084 1.00 90.88 80 LEU A O 1
ATOM 672 N N . LEU A 1 81 ? -1.158 5.226 -1.507 1.00 88.06 81 LEU A N 1
ATOM 673 C CA . LEU A 1 81 ? -1.465 4.717 -2.840 1.00 88.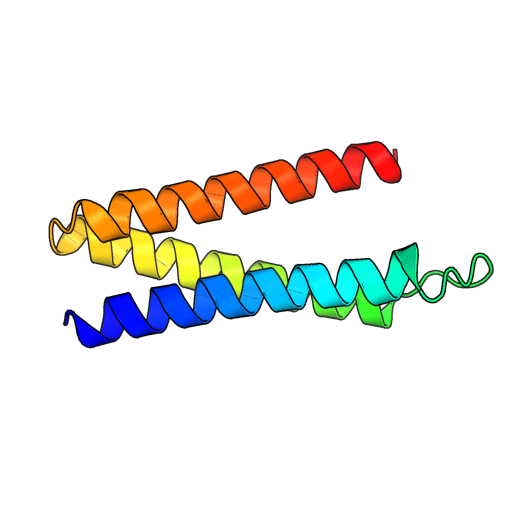06 81 LEU A CA 1
ATOM 674 C C . LEU A 1 81 ? -1.584 5.852 -3.862 1.00 88.06 81 LEU A C 1
ATOM 676 O O . LEU A 1 81 ? -0.994 5.762 -4.935 1.00 88.06 81 LEU A O 1
ATOM 680 N N . PHE A 1 82 ? -2.275 6.940 -3.523 1.00 88.25 82 PHE A N 1
ATOM 681 C CA . PHE A 1 82 ? -2.427 8.087 -4.420 1.00 88.25 82 PHE A CA 1
ATOM 682 C C . PHE A 1 82 ? -1.076 8.719 -4.791 1.00 88.25 82 PHE A C 1
ATOM 684 O O . PHE A 1 82 ? -0.801 8.946 -5.968 1.00 88.25 82 PHE A O 1
ATOM 691 N N . PHE A 1 83 ? -0.190 8.920 -3.809 1.00 89.25 83 PHE A N 1
ATOM 692 C CA . PHE A 1 83 ? 1.175 9.396 -4.054 1.00 89.25 83 PHE A CA 1
ATOM 693 C C . PHE A 1 83 ? 1.985 8.430 -4.919 1.00 89.25 83 PHE A C 1
ATOM 695 O O . PHE A 1 83 ? 2.730 8.874 -5.789 1.00 89.25 83 PHE A O 1
ATOM 702 N N . THR A 1 84 ? 1.807 7.123 -4.727 1.00 86.12 84 THR A N 1
ATOM 703 C CA . THR A 1 84 ? 2.479 6.100 -5.540 1.00 86.12 84 THR A CA 1
ATOM 704 C C . THR A 1 84 ? 2.030 6.175 -7.001 1.00 86.12 84 THR A C 1
ATOM 706 O O . THR A 1 84 ? 2.867 6.139 -7.899 1.00 86.12 84 THR A O 1
ATOM 709 N N . PHE A 1 85 ? 0.729 6.350 -7.255 1.00 83.00 85 PHE A N 1
ATOM 710 C CA . PHE A 1 85 ? 0.192 6.525 -8.610 1.00 83.00 85 PHE A CA 1
ATOM 711 C C . PHE A 1 85 ? 0.679 7.814 -9.277 1.00 83.00 85 PHE A C 1
ATOM 713 O O . PHE A 1 85 ? 1.041 7.790 -10.452 1.00 83.00 85 PHE A O 1
ATOM 720 N N . ILE A 1 86 ? 0.715 8.930 -8.542 1.00 85.06 86 ILE A N 1
ATOM 721 C CA . ILE A 1 86 ? 1.254 10.197 -9.059 1.00 85.06 86 ILE A CA 1
ATOM 722 C C . ILE A 1 86 ? 2.737 10.041 -9.398 1.00 85.06 86 ILE A C 1
ATOM 724 O O . ILE A 1 86 ? 3.146 10.404 -10.497 1.00 85.06 86 ILE A O 1
ATOM 728 N N . GLY A 1 87 ? 3.521 9.463 -8.484 1.00 80.62 87 GLY A N 1
ATOM 729 C CA . GLY A 1 87 ? 4.945 9.219 -8.693 1.00 80.62 87 GLY A CA 1
ATOM 730 C C . GLY A 1 87 ? 5.190 8.344 -9.918 1.00 80.62 87 GLY A C 1
ATOM 731 O O . GLY A 1 87 ? 5.973 8.718 -10.781 1.00 80.62 87 GLY A O 1
ATOM 732 N N . ALA A 1 88 ? 4.458 7.235 -10.052 1.00 75.19 88 ALA A N 1
ATOM 733 C CA . ALA A 1 88 ? 4.545 6.371 -11.225 1.00 75.19 88 ALA A CA 1
ATOM 734 C C . ALA A 1 88 ? 4.206 7.125 -12.521 1.00 75.19 88 ALA A C 1
ATOM 736 O O . ALA A 1 88 ? 4.938 7.012 -13.500 1.00 75.19 88 ALA A O 1
ATOM 737 N N . LYS A 1 89 ? 3.149 7.949 -12.528 1.00 71.44 89 LYS A N 1
ATOM 738 C CA . LYS A 1 89 ? 2.799 8.767 -13.697 1.00 71.44 89 LYS A CA 1
ATOM 739 C C . LYS A 1 89 ? 3.940 9.708 -14.100 1.00 71.44 89 LYS A C 1
ATOM 741 O O . LYS A 1 89 ? 4.186 9.844 -15.288 1.00 71.44 89 LYS A O 1
ATOM 746 N N . SER A 1 90 ? 4.644 10.313 -13.142 1.00 68.88 90 SER A N 1
ATOM 747 C CA . SER A 1 90 ? 5.795 11.186 -13.417 1.00 68.88 90 SER A CA 1
ATOM 748 C C . SER A 1 90 ? 7.020 10.464 -13.992 1.00 68.88 90 SER A C 1
ATOM 750 O O . SER A 1 90 ? 7.879 11.129 -14.556 1.00 68.88 90 SER A O 1
ATOM 752 N N . PHE A 1 91 ? 7.127 9.138 -13.846 1.00 61.94 91 PHE A N 1
ATOM 753 C CA . PHE A 1 91 ? 8.213 8.346 -14.442 1.00 61.94 91 PHE A CA 1
ATOM 754 C C . PHE A 1 91 ? 7.892 7.824 -15.853 1.00 61.94 91 PHE A C 1
ATOM 756 O O . PHE A 1 91 ? 8.820 7.559 -16.612 1.00 61.94 91 PHE A O 1
ATOM 763 N N . PHE A 1 92 ? 6.610 7.652 -16.204 1.00 59.91 92 PHE A N 1
ATOM 764 C CA . PHE A 1 92 ? 6.177 7.025 -17.468 1.00 59.91 92 PHE A CA 1
ATOM 765 C C . PHE A 1 92 ? 5.451 7.959 -18.450 1.00 59.91 92 PHE A C 1
ATOM 767 O O . PHE A 1 92 ? 5.113 7.514 -19.547 1.00 59.91 92 PHE A O 1
ATOM 774 N N . GLY A 1 93 ? 5.167 9.208 -18.073 1.00 46.62 93 GLY A N 1
ATOM 775 C CA . GLY A 1 93 ? 4.580 10.238 -18.940 1.00 46.62 93 GLY A CA 1
ATOM 776 C C . GLY A 1 93 ? 5.494 11.441 -19.061 1.00 46.62 93 GLY A C 1
ATOM 777 O O . GLY A 1 93 ? 5.475 12.053 -20.148 1.00 46.62 93 GLY A O 1
#

Foldseek 3Di:
DVVLLVVLLVLLVVLVVVLVVLVCCDVPVDPPVPDDPVVSVVVSVVSVVVNVVSLVVSCVVCVVVVPPVSVVSSVVSVVVVVVVVVVVVVVVD

Radius of gyration: 15.15 Å; chains: 1; bounding box: 36×21×42 Å

pLDDT: mean 85.64, std 10.89, range [46.62, 95.5]

Secondary structure (DSSP, 8-state):
-HHHHHHHHHHHHHHHHHHHHHHHIIIII---TTS--HHHHHHHHHHHHHHHHHHHHHHHHHHHTT-HHHHHHHHHHHHHHHHHHHHHHHHH-